Protein AF-A0A9D1RF29-F1 (afdb_monomer_lite)

Sequence (61 aa):
MLKIKSLRRANEGGIRYDVKSVRILGKDQKLPFEQSEKLFKITLPSKMNHETPICIEIDVD

pLDDT: mean 76.07, std 14.86, range [43.72, 92.25]

Radius of gyration: 12.57 Å; chains: 1; bounding box: 33×19×31 Å

InterPro domains:
  IPR013780 Glycosyl hydrolase, all-beta [G3DSA:2.60.40.1180] (1-61)

Foldseek 3Di:
DDWDFDPVPPPDWAPPWDWPFKDWPPDPDTWDWDDDSGTIDTDDDPDDDPPDDIDMDIDTD

Organism: NCBI:txid2838571

Secondary structure (DSSP, 8-state):
-EEEE--TT-TTSS--S-EEEEEETTS--B--EEEETTEEEE---SS---SSPPPEEEEE-

Structure (mmCIF, N/CA/C/O backbone):
data_AF-A0A9D1RF29-F1
#
_entry.id   AF-A0A9D1RF29-F1
#
loop_
_atom_site.group_PDB
_atom_site.id
_atom_site.type_symbol
_atom_site.label_atom_id
_atom_site.label_alt_id
_atom_site.label_comp_id
_atom_site.label_asym_id
_atom_site.label_entity_id
_atom_site.label_seq_id
_atom_site.pdbx_PDB_ins_code
_atom_site.Cartn_x
_atom_site.Cartn_y
_atom_site.Cartn_z
_atom_site.occupancy
_atom_site.B_iso_or_equiv
_atom_site.auth_seq_id
_atom_site.auth_comp_id
_atom_site.auth_asym_id
_atom_site.auth_atom_id
_atom_site.pdbx_PDB_model_num
ATOM 1 N N . MET A 1 1 ? 2.403 7.063 10.728 1.00 49.97 1 MET A N 1
ATOM 2 C CA . MET A 1 1 ? 2.812 6.787 9.330 1.00 49.97 1 MET A CA 1
ATOM 3 C C . MET A 1 1 ? 3.522 5.438 9.289 1.00 49.97 1 MET A C 1
ATOM 5 O O . MET A 1 1 ? 4.552 5.309 9.939 1.00 49.97 1 MET A O 1
ATOM 9 N N . LEU A 1 2 ? 2.968 4.437 8.596 1.00 55.91 2 LEU A N 1
ATOM 10 C CA . LEU A 1 2 ? 3.579 3.107 8.465 1.00 55.91 2 LEU A CA 1
ATOM 11 C C . LEU A 1 2 ? 4.500 3.098 7.232 1.00 55.91 2 LEU A C 1
ATOM 13 O O . LEU A 1 2 ? 4.069 3.447 6.136 1.00 55.91 2 LEU A O 1
ATOM 17 N N . LYS A 1 3 ? 5.777 2.741 7.402 1.00 56.91 3 LYS A N 1
ATOM 18 C CA . LYS A 1 3 ? 6.768 2.740 6.313 1.00 56.91 3 LYS A CA 1
ATOM 19 C C . LYS A 1 3 ? 7.277 1.324 6.072 1.00 56.91 3 LYS A C 1
ATOM 21 O O . LYS A 1 3 ? 8.063 0.821 6.871 1.00 56.91 3 LYS A O 1
ATOM 26 N N . ILE A 1 4 ? 6.879 0.716 4.955 1.00 64.50 4 ILE A N 1
ATOM 27 C CA . ILE A 1 4 ? 7.396 -0.588 4.532 1.00 64.50 4 ILE A CA 1
ATOM 28 C C . ILE A 1 4 ? 8.710 -0.336 3.783 1.00 64.50 4 ILE A C 1
ATOM 30 O O . ILE A 1 4 ? 8.745 0.173 2.664 1.00 64.50 4 ILE A O 1
ATOM 34 N N . LYS A 1 5 ? 9.836 -0.610 4.447 1.00 54.09 5 LYS A N 1
ATOM 35 C CA . LYS A 1 5 ? 11.152 -0.618 3.792 1.00 54.09 5 LYS A CA 1
ATOM 36 C C . LYS A 1 5 ? 11.272 -1.952 3.056 1.00 54.09 5 LYS A C 1
ATOM 38 O O . LYS A 1 5 ? 10.902 -2.968 3.632 1.00 54.09 5 LYS A O 1
ATOM 43 N N . SER A 1 6 ? 11.717 -1.915 1.801 1.00 52.41 6 SER A N 1
ATOM 44 C CA . SER A 1 6 ? 11.666 -3.044 0.864 1.00 52.41 6 SER A CA 1
ATOM 45 C C . SER A 1 6 ? 12.048 -4.394 1.484 1.00 52.41 6 SER A C 1
ATOM 47 O O . SER A 1 6 ? 12.938 -4.489 2.335 1.00 52.41 6 SER A O 1
ATOM 49 N N . LEU A 1 7 ? 11.380 -5.451 1.011 1.00 53.34 7 LEU A N 1
ATOM 50 C CA . LEU A 1 7 ? 11.780 -6.839 1.219 1.00 53.34 7 LEU A CA 1
ATOM 51 C C . LEU A 1 7 ? 13.206 -6.989 0.666 1.00 53.34 7 LEU A C 1
ATOM 53 O O . LEU A 1 7 ? 13.415 -7.119 -0.536 1.00 53.34 7 LEU A O 1
ATOM 57 N N . ARG A 1 8 ? 14.198 -6.898 1.559 1.00 48.31 8 ARG A N 1
ATOM 58 C CA . ARG A 1 8 ? 15.648 -6.790 1.296 1.00 48.31 8 ARG A CA 1
ATOM 59 C C . ARG A 1 8 ? 16.283 -7.972 0.536 1.00 48.31 8 ARG A C 1
ATOM 61 O O . ARG A 1 8 ? 17.500 -8.104 0.548 1.00 48.31 8 ARG A O 1
ATOM 68 N N . ARG A 1 9 ? 15.502 -8.846 -0.103 1.00 43.81 9 ARG A N 1
ATOM 69 C CA . ARG A 1 9 ? 15.995 -10.020 -0.841 1.00 43.81 9 ARG A CA 1
ATOM 70 C C . ARG A 1 9 ? 15.359 -10.225 -2.225 1.00 43.81 9 ARG A C 1
ATOM 72 O O . ARG A 1 9 ? 15.385 -11.335 -2.732 1.00 43.81 9 ARG A O 1
ATOM 79 N N . ALA A 1 10 ? 14.855 -9.171 -2.867 1.00 47.28 10 ALA A N 1
ATOM 80 C CA . ALA A 1 10 ? 14.747 -9.127 -4.331 1.00 47.28 10 ALA A CA 1
ATOM 81 C C . ALA A 1 10 ? 15.988 -8.397 -4.877 1.00 47.28 10 ALA A C 1
ATOM 83 O O . ALA A 1 10 ? 15.954 -7.208 -5.193 1.00 47.28 10 ALA A O 1
ATOM 84 N N . ASN A 1 11 ? 17.130 -9.086 -4.837 1.00 43.72 11 ASN A N 1
ATOM 85 C CA . ASN A 1 11 ? 18.413 -8.568 -5.306 1.00 43.72 11 ASN A CA 1
ATOM 86 C C . ASN A 1 11 ? 18.341 -8.276 -6.824 1.00 43.72 11 ASN A C 1
ATOM 88 O O . ASN A 1 11 ? 17.808 -9.085 -7.574 1.00 43.72 11 ASN A O 1
ATOM 92 N N . GLU A 1 12 ? 18.882 -7.123 -7.244 1.00 48.97 12 GLU A N 1
ATOM 93 C CA . GLU A 1 12 ? 19.149 -6.699 -8.641 1.00 48.97 12 GLU A CA 1
ATOM 94 C C . GLU A 1 12 ? 18.022 -6.050 -9.483 1.00 48.97 12 GLU A C 1
ATOM 96 O O . GLU A 1 12 ? 18.156 -5.937 -10.700 1.00 48.97 12 GLU A O 1
ATOM 101 N N . GLY A 1 13 ? 16.930 -5.519 -8.913 1.00 52.91 13 GLY A N 1
ATOM 102 C CA . GLY A 1 13 ? 16.030 -4.705 -9.759 1.00 52.91 13 GLY A CA 1
ATOM 103 C C . GLY A 1 13 ? 14.861 -3.955 -9.138 1.00 52.91 13 GLY A C 1
ATOM 104 O O . GLY A 1 13 ? 13.890 -3.717 -9.847 1.00 52.91 13 GLY A O 1
ATOM 105 N N . GLY A 1 14 ? 14.936 -3.584 -7.858 1.00 58.12 14 GLY A N 1
ATOM 106 C CA . GLY A 1 14 ? 13.899 -2.770 -7.214 1.00 58.12 14 GLY A CA 1
ATOM 107 C C . GLY A 1 14 ? 12.556 -3.490 -7.036 1.00 58.12 14 GLY A C 1
ATOM 108 O O . GLY A 1 14 ? 12.433 -4.696 -7.250 1.00 58.12 14 GLY A O 1
ATOM 109 N N . ILE A 1 15 ? 11.542 -2.748 -6.587 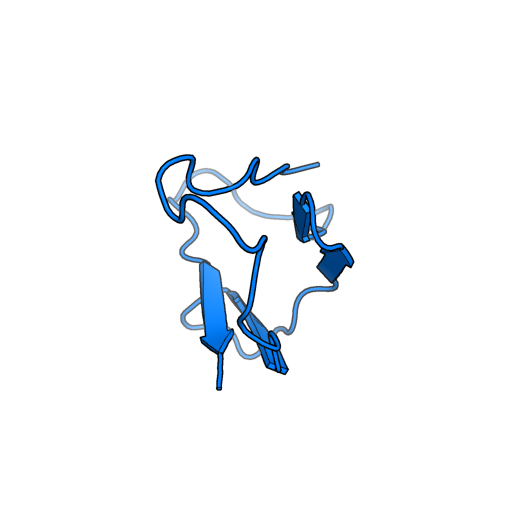1.00 62.75 15 ILE A N 1
ATOM 110 C CA . ILE A 1 15 ? 10.157 -3.239 -6.547 1.00 62.75 15 ILE A CA 1
ATOM 111 C C . ILE A 1 15 ? 9.654 -3.301 -7.996 1.00 62.75 15 ILE A C 1
ATOM 113 O O . ILE A 1 15 ? 9.304 -2.269 -8.558 1.00 62.75 15 ILE A O 1
ATOM 117 N N . ARG A 1 16 ? 9.667 -4.499 -8.595 1.00 62.91 16 ARG A N 1
ATOM 118 C CA . ARG A 1 16 ? 9.289 -4.745 -10.003 1.00 62.91 16 ARG A CA 1
ATOM 119 C C . ARG A 1 16 ? 7.789 -4.927 -10.242 1.00 62.91 16 ARG A C 1
ATOM 121 O O . ARG A 1 16 ? 7.382 -5.055 -11.387 1.00 62.91 16 ARG A O 1
ATOM 128 N N . TYR A 1 17 ? 7.001 -4.997 -9.175 1.00 70.00 17 TYR A N 1
ATOM 129 C CA . TYR A 1 17 ? 5.562 -5.215 -9.264 1.00 70.00 17 TYR A CA 1
ATOM 130 C C . TYR A 1 17 ? 4.841 -3.877 -9.360 1.00 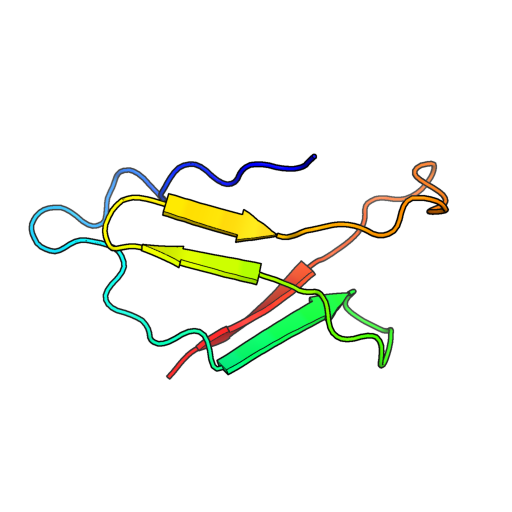70.00 17 TYR A C 1
ATOM 132 O O . TYR A 1 17 ? 5.073 -2.995 -8.526 1.00 70.00 17 TYR A O 1
ATOM 140 N N . ASP A 1 18 ? 3.948 -3.747 -10.334 1.00 76.75 18 ASP A N 1
ATOM 141 C CA . ASP A 1 18 ? 3.029 -2.619 -10.404 1.00 76.75 18 ASP A CA 1
ATOM 142 C C . ASP A 1 18 ? 1.895 -2.858 -9.408 1.00 76.75 18 ASP A C 1
ATOM 144 O O . ASP A 1 18 ? 0.986 -3.653 -9.649 1.00 76.75 18 ASP A O 1
ATOM 148 N N . VAL A 1 19 ? 1.952 -2.174 -8.262 1.00 85.06 19 VAL A N 1
ATOM 149 C CA . VAL A 1 19 ? 0.886 -2.259 -7.261 1.00 85.06 19 VAL A CA 1
ATOM 150 C C . VAL A 1 19 ? -0.376 -1.614 -7.829 1.00 85.06 19 VAL A C 1
ATOM 152 O O . VAL A 1 19 ? -0.403 -0.414 -8.107 1.00 85.06 19 VAL A O 1
ATOM 155 N N . LYS A 1 20 ? -1.447 -2.399 -7.972 1.00 88.25 20 LYS A N 1
ATOM 156 C CA . LYS A 1 20 ? -2.735 -1.926 -8.505 1.00 88.25 20 LYS A CA 1
ATOM 157 C C . LYS A 1 20 ? -3.629 -1.350 -7.434 1.00 88.25 20 LYS A C 1
ATOM 159 O O . LYS A 1 20 ? -4.324 -0.357 -7.656 1.00 88.25 20 LYS A O 1
ATOM 164 N N . SER A 1 21 ? -3.644 -1.982 -6.265 1.00 90.56 21 SER A N 1
ATOM 165 C CA . SER A 1 21 ? -4.458 -1.515 -5.157 1.00 90.56 21 SER A CA 1
ATOM 166 C C . SER A 1 21 ? -3.899 -1.930 -3.807 1.00 90.56 21 SER A C 1
ATOM 168 O O . SER A 1 21 ? -3.214 -2.939 -3.663 1.00 90.56 21 SER A O 1
ATOM 170 N N . VAL A 1 22 ? -4.225 -1.121 -2.805 1.00 91.62 22 VAL A N 1
ATOM 171 C CA . VAL A 1 22 ? -3.976 -1.417 -1.399 1.00 91.62 22 VAL A CA 1
ATOM 172 C C . VAL A 1 22 ? -5.286 -1.223 -0.663 1.00 91.62 22 VAL A C 1
ATOM 174 O O . VAL A 1 22 ? -5.938 -0.190 -0.832 1.00 91.62 22 VAL A O 1
ATOM 177 N N . ARG A 1 23 ? -5.678 -2.191 0.159 1.00 92.25 23 ARG A N 1
ATOM 178 C CA . ARG A 1 23 ? -6.881 -2.115 0.995 1.00 92.25 23 ARG A CA 1
ATOM 179 C C . ARG A 1 23 ? -6.650 -2.770 2.348 1.00 92.25 23 ARG A C 1
ATOM 181 O O . ARG A 1 23 ? -5.697 -3.522 2.540 1.00 92.25 23 ARG A O 1
ATOM 188 N N . ILE A 1 24 ? -7.513 -2.460 3.305 1.00 89.81 24 ILE A N 1
ATOM 189 C CA . ILE A 1 24 ? -7.562 -3.218 4.556 1.00 89.81 24 ILE A CA 1
ATOM 190 C C . ILE A 1 24 ? -8.339 -4.501 4.274 1.00 89.81 24 ILE A C 1
ATOM 192 O O . ILE A 1 24 ? -9.463 -4.434 3.784 1.00 89.81 24 ILE A O 1
ATOM 196 N N . LEU A 1 25 ? -7.761 -5.656 4.593 1.00 87.38 25 LEU A N 1
ATOM 197 C CA . LEU A 1 25 ? -8.418 -6.942 4.377 1.00 87.38 25 LEU A CA 1
ATOM 198 C C . LEU A 1 25 ? -9.765 -6.978 5.118 1.00 87.38 25 LEU A C 1
ATOM 200 O O . LEU A 1 25 ? -9.845 -6.635 6.299 1.00 87.38 25 LEU A O 1
ATOM 204 N N . GLY A 1 26 ? -10.827 -7.373 4.415 1.00 86.50 26 GLY A N 1
ATOM 205 C CA . GLY A 1 26 ? -12.190 -7.393 4.960 1.00 86.50 26 GLY A CA 1
ATOM 206 C C . GLY A 1 26 ? -12.880 -6.024 5.028 1.00 86.50 26 GLY A C 1
ATOM 207 O O . GLY A 1 26 ? -13.989 -5.933 5.550 1.00 86.50 26 GLY A O 1
ATOM 208 N N . LYS A 1 27 ? -12.264 -4.959 4.499 1.00 84.94 27 LYS A N 1
ATOM 209 C CA . LYS A 1 27 ? -12.907 -3.656 4.294 1.00 84.94 27 LYS A CA 1
ATOM 210 C C . LYS A 1 27 ? -12.797 -3.249 2.832 1.00 84.94 27 LYS A C 1
ATOM 212 O O . LYS A 1 27 ? -11.731 -3.339 2.237 1.00 84.94 27 LYS A O 1
AT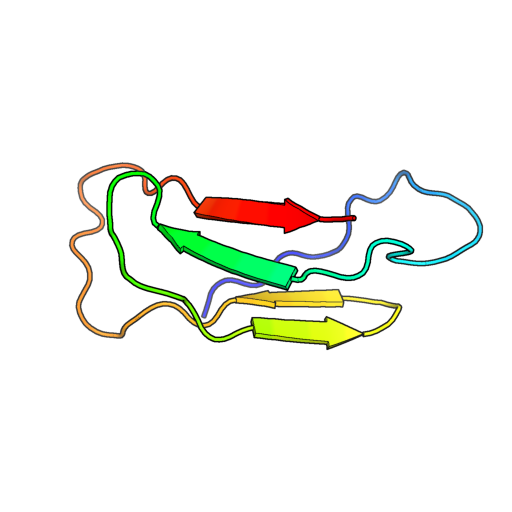OM 217 N N . ASP A 1 28 ? -13.858 -2.659 2.297 1.00 81.88 28 ASP A N 1
ATOM 218 C CA . ASP A 1 28 ? -13.852 -2.102 0.935 1.00 81.88 28 ASP A CA 1
ATOM 219 C C . ASP A 1 28 ? -13.156 -0.723 0.851 1.00 81.88 28 ASP A C 1
ATOM 221 O O . ASP A 1 28 ? -13.384 0.100 -0.033 1.00 81.88 28 ASP A O 1
ATOM 225 N N . GLN A 1 29 ? -12.301 -0.424 1.832 1.00 85.19 29 GLN A N 1
ATOM 226 C CA . GLN A 1 29 ? -11.604 0.846 1.930 1.00 85.19 29 GLN A CA 1
ATOM 227 C C . GLN A 1 29 ? -10.230 0.740 1.273 1.00 85.19 29 GLN A C 1
ATOM 229 O O . GLN A 1 29 ? -9.306 0.132 1.824 1.00 85.19 29 GLN A O 1
ATOM 234 N N . LYS A 1 30 ? -10.082 1.407 0.126 1.00 90.12 30 LYS A N 1
ATOM 235 C CA . LYS A 1 30 ? -8.779 1.610 -0.514 1.00 90.12 30 LYS A CA 1
ATOM 236 C C . LYS A 1 30 ? -7.907 2.555 0.311 1.00 90.12 30 LYS A C 1
ATOM 238 O O . LYS A 1 30 ? -8.385 3.543 0.873 1.00 90.12 30 LYS A O 1
ATOM 243 N N . LEU A 1 31 ? -6.618 2.247 0.362 1.00 90.88 31 LEU A N 1
ATOM 244 C CA . LEU A 1 31 ? -5.603 3.029 1.051 1.00 90.88 31 LEU A CA 1
ATOM 245 C C . LEU A 1 31 ? -4.728 3.772 0.038 1.00 90.88 31 LEU A C 1
ATOM 247 O O . LEU A 1 31 ? -4.274 3.163 -0.934 1.00 90.88 31 LEU A O 1
ATOM 251 N N . PRO A 1 32 ? -4.440 5.065 0.266 1.00 91.88 32 PRO A N 1
ATOM 252 C CA . PRO A 1 32 ? -3.447 5.775 -0.522 1.00 91.88 32 PRO A CA 1
ATOM 253 C C . PRO A 1 32 ? -2.067 5.149 -0.323 1.00 91.88 32 PRO A C 1
ATOM 255 O O . PRO A 1 32 ? -1.679 4.816 0.804 1.00 91.88 32 PRO A O 1
ATOM 258 N N . PHE A 1 33 ? -1.307 5.043 -1.406 1.00 89.94 33 PHE A N 1
ATOM 259 C CA . PHE A 1 33 ? 0.064 4.564 -1.364 1.00 89.94 33 PHE A CA 1
ATOM 260 C C . PHE A 1 33 ? 0.961 5.351 -2.318 1.00 89.94 33 PHE A C 1
ATOM 262 O O . PHE A 1 33 ? 0.501 5.937 -3.294 1.00 89.94 33 PHE A O 1
ATOM 269 N N . GLU A 1 34 ? 2.254 5.349 -2.015 1.00 88.12 34 GLU A N 1
ATOM 270 C CA . GLU A 1 34 ? 3.310 5.856 -2.887 1.00 88.12 34 GLU A CA 1
ATOM 271 C C . GLU A 1 34 ? 4.301 4.725 -3.146 1.00 88.12 34 GLU A C 1
ATOM 273 O O . GLU A 1 34 ? 4.777 4.084 -2.201 1.00 88.12 34 GLU A O 1
ATOM 278 N N . GLN A 1 35 ? 4.659 4.524 -4.410 1.00 83.31 35 GLN A N 1
ATOM 279 C CA . GLN A 1 35 ? 5.686 3.574 -4.816 1.00 83.31 35 GLN A CA 1
ATOM 280 C C . GLN A 1 35 ? 6.829 4.303 -5.517 1.00 83.31 35 GLN A C 1
ATOM 282 O O . GLN A 1 35 ? 6.623 5.195 -6.336 1.00 83.31 35 GLN A O 1
ATOM 287 N N . SER A 1 36 ? 8.049 3.902 -5.190 1.00 80.31 36 SER A N 1
ATOM 288 C CA . SER A 1 36 ? 9.238 4.176 -5.985 1.00 80.31 36 SER A CA 1
ATOM 289 C C . SER A 1 36 ? 10.081 2.911 -6.068 1.00 80.31 36 SER A C 1
ATOM 291 O O . SER A 1 36 ? 9.847 1.948 -5.339 1.00 80.31 36 SER A O 1
ATOM 293 N N . GLU A 1 37 ? 11.123 2.925 -6.894 1.00 72.75 37 GLU A N 1
ATOM 294 C CA . GLU A 1 37 ? 12.048 1.790 -7.027 1.00 72.75 37 GLU A CA 1
ATOM 295 C C . GLU A 1 37 ? 12.638 1.316 -5.685 1.00 72.75 37 GLU A C 1
ATOM 297 O O . GLU A 1 37 ? 13.004 0.150 -5.528 1.00 72.75 37 GLU A O 1
ATOM 302 N N . LYS A 1 38 ? 12.735 2.222 -4.701 1.00 73.88 38 LYS A N 1
ATOM 303 C CA . LYS A 1 38 ? 13.397 1.983 -3.410 1.00 73.88 38 LYS A CA 1
ATOM 304 C C . LYS A 1 38 ? 12.433 1.725 -2.258 1.00 73.88 38 LYS A C 1
ATOM 306 O O . LYS A 1 38 ? 12.857 1.188 -1.231 1.00 73.88 38 LYS A O 1
ATOM 311 N N . LEU A 1 39 ? 11.182 2.178 -2.350 1.00 77.81 39 LEU A N 1
ATOM 312 C CA . LEU A 1 39 ? 10.253 2.119 -1.225 1.00 77.81 39 LEU A CA 1
ATOM 313 C C . LEU A 1 39 ? 8.793 2.025 -1.645 1.00 77.81 39 LEU A C 1
ATOM 315 O O . 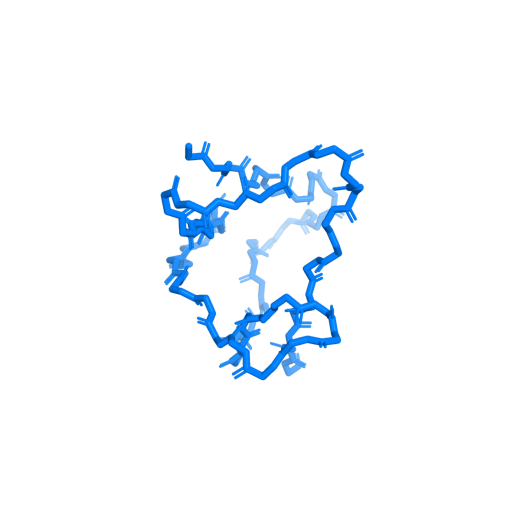LEU A 1 39 ? 8.394 2.455 -2.720 1.00 77.81 39 LEU A O 1
ATOM 319 N N . PHE A 1 40 ? 8.003 1.518 -0.708 1.00 83.94 40 PHE A N 1
ATOM 320 C CA . PHE A 1 40 ? 6.560 1.474 -0.794 1.00 83.94 40 PHE A CA 1
ATOM 321 C C . PHE A 1 40 ? 5.978 2.009 0.515 1.00 83.94 40 PHE A C 1
ATOM 323 O O . PHE A 1 40 ? 6.315 1.540 1.607 1.00 83.94 40 PHE A O 1
ATOM 330 N N . LYS A 1 41 ? 5.162 3.056 0.432 1.00 88.06 41 LYS A N 1
ATOM 331 C CA . LYS A 1 41 ? 4.538 3.695 1.595 1.00 88.06 41 LYS A CA 1
ATOM 332 C C . LYS A 1 41 ? 3.037 3.555 1.491 1.00 88.06 41 LYS A C 1
ATOM 334 O O . LYS A 1 41 ? 2.476 3.808 0.435 1.00 88.06 41 LYS A O 1
ATOM 339 N N . ILE A 1 42 ? 2.406 3.256 2.618 1.00 90.06 42 ILE A N 1
ATOM 340 C CA . ILE A 1 42 ? 0.955 3.176 2.734 1.00 90.06 42 ILE A CA 1
ATOM 341 C C . ILE A 1 42 ? 0.520 4.207 3.767 1.00 90.06 42 ILE A C 1
ATOM 343 O O . ILE A 1 42 ? 1.043 4.246 4.889 1.00 90.06 42 ILE A O 1
ATOM 347 N N . THR A 1 43 ? -0.443 5.040 3.398 1.00 89.56 43 THR A N 1
ATOM 348 C CA . THR A 1 43 ? -1.024 6.028 4.300 1.00 89.56 43 THR A CA 1
ATOM 349 C C . THR A 1 43 ? -2.240 5.421 4.979 1.00 89.56 43 THR A C 1
ATOM 351 O O . THR A 1 43 ? -3.260 5.144 4.355 1.00 89.56 43 THR A O 1
ATOM 354 N N . LEU A 1 44 ? -2.118 5.209 6.286 1.00 86.44 44 LEU A N 1
ATOM 355 C CA . LEU A 1 44 ? -3.201 4.710 7.123 1.00 86.44 44 LEU A CA 1
ATOM 356 C C . LEU A 1 44 ? -4.120 5.869 7.566 1.00 86.44 44 LEU A C 1
ATOM 358 O O . LEU A 1 44 ? -3.604 6.947 7.878 1.00 86.44 44 LEU A O 1
ATOM 362 N N . PRO A 1 45 ? -5.451 5.666 7.642 1.00 83.44 45 PRO A N 1
ATOM 363 C CA . PRO A 1 45 ? -6.385 6.638 8.206 1.00 83.44 45 PRO A CA 1
ATOM 364 C C . PRO A 1 45 ? -6.014 7.047 9.635 1.00 83.44 45 PRO A C 1
ATOM 366 O O . PRO A 1 45 ? -5.567 6.222 10.429 1.00 83.44 45 PRO A O 1
ATOM 369 N N . SER A 1 46 ? -6.250 8.314 9.979 1.00 76.56 46 SER A N 1
ATOM 370 C CA . SER A 1 46 ? -5.925 8.884 11.296 1.00 76.56 46 SER A CA 1
ATOM 371 C C . SER A 1 46 ? -6.770 8.321 12.443 1.00 76.56 46 SER A C 1
ATOM 373 O O . SER A 1 46 ? -6.312 8.297 13.582 1.00 76.56 46 SER A O 1
ATOM 375 N N . LYS A 1 47 ? -7.987 7.849 12.155 1.00 75.94 47 LYS A N 1
ATOM 376 C CA . LYS A 1 47 ? -8.849 7.140 13.106 1.00 75.94 47 LYS A CA 1
ATOM 377 C C . LYS A 1 47 ? -8.912 5.663 12.731 1.00 75.94 47 LYS A C 1
ATOM 379 O O . LYS A 1 47 ? -9.741 5.266 11.915 1.00 75.94 47 LYS A O 1
ATOM 384 N N . MET A 1 48 ? -8.051 4.852 13.339 1.00 76.19 48 MET A N 1
ATOM 385 C CA . MET A 1 48 ? -8.186 3.397 13.331 1.00 76.19 48 MET A CA 1
ATOM 386 C C . MET A 1 48 ? -8.087 2.832 14.740 1.00 76.19 48 MET A C 1
ATOM 388 O O . MET A 1 48 ? -7.305 3.309 15.558 1.00 76.19 48 MET A O 1
ATOM 392 N N . ASN A 1 49 ? -8.897 1.807 15.007 1.00 76.25 49 ASN A N 1
ATOM 393 C CA . ASN A 1 49 ? -8.727 0.986 16.193 1.00 76.25 49 ASN A CA 1
ATOM 394 C C . ASN A 1 49 ? -7.521 0.059 15.955 1.00 76.25 49 ASN A C 1
ATOM 396 O O . ASN A 1 49 ? -7.525 -0.721 15.004 1.00 76.25 49 ASN A O 1
ATOM 400 N N . HIS A 1 50 ? -6.495 0.189 16.796 1.00 73.12 50 HIS A N 1
ATOM 401 C CA . HIS A 1 50 ? -5.259 -0.596 16.745 1.00 73.12 50 HIS A CA 1
ATOM 402 C C . HIS A 1 50 ? -5.206 -1.714 17.799 1.00 73.12 50 HIS A C 1
ATOM 404 O O . HIS A 1 50 ? -4.173 -2.357 17.947 1.00 73.12 50 HIS A O 1
ATOM 410 N N . GLU A 1 51 ? -6.299 -1.958 18.527 1.00 83.19 51 GLU A N 1
ATOM 411 C CA . GLU A 1 51 ? -6.408 -3.066 19.487 1.00 83.19 51 GLU A CA 1
ATOM 412 C C . GLU A 1 51 ? -6.328 -4.431 18.796 1.00 83.19 51 GLU A C 1
ATOM 414 O O . GLU A 1 51 ? -5.937 -5.420 19.410 1.00 83.19 51 GLU A O 1
ATOM 419 N N . THR A 1 52 ? -6.671 -4.482 17.506 1.00 80.56 52 THR A N 1
ATOM 420 C CA . THR A 1 52 ? -6.588 -5.690 16.683 1.00 80.56 52 THR A CA 1
ATOM 421 C C . THR A 1 52 ? -5.543 -5.528 15.579 1.00 80.56 52 THR A C 1
ATOM 423 O O . THR A 1 52 ? -5.412 -4.440 15.005 1.00 80.56 52 THR A O 1
ATOM 426 N N . PRO A 1 53 ? -4.786 -6.593 15.252 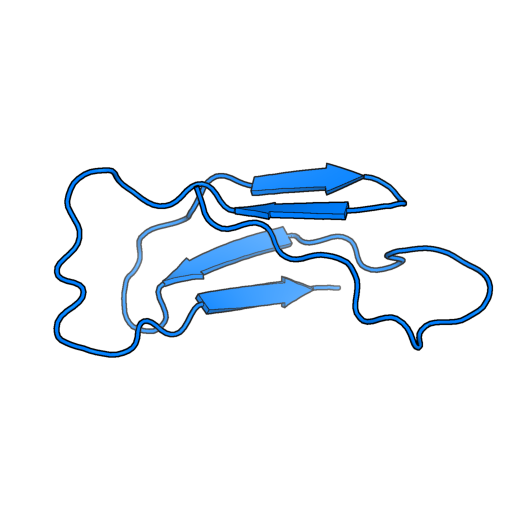1.00 85.19 53 PRO A N 1
ATOM 427 C CA . PRO A 1 53 ? -3.895 -6.585 14.102 1.00 85.19 53 PRO A CA 1
ATOM 428 C C . PRO A 1 53 ? -4.660 -6.253 12.820 1.00 85.19 53 PRO A C 1
ATOM 430 O O . PRO A 1 53 ? -5.697 -6.844 12.524 1.00 85.19 53 PRO A O 1
ATOM 433 N N . ILE A 1 54 ? -4.126 -5.311 12.048 1.00 85.38 54 ILE A N 1
ATOM 434 C CA . ILE A 1 54 ? -4.702 -4.909 10.768 1.00 85.38 54 ILE A CA 1
ATOM 435 C C . ILE A 1 54 ? -3.955 -5.646 9.664 1.00 85.38 54 ILE A C 1
ATOM 437 O O . ILE A 1 54 ? -2.742 -5.490 9.513 1.00 85.38 54 ILE A O 1
ATOM 441 N N . CYS A 1 55 ? -4.693 -6.409 8.866 1.00 88.00 55 CYS A N 1
ATOM 442 C CA . CYS A 1 55 ? -4.168 -7.032 7.661 1.00 88.00 55 CYS A CA 1
ATOM 443 C C . CYS A 1 55 ? -4.308 -6.068 6.479 1.00 88.00 55 CYS A C 1
ATOM 445 O O . CYS A 1 55 ? -5.382 -5.513 6.238 1.00 88.00 55 CYS A O 1
ATOM 447 N N . ILE A 1 56 ? -3.216 -5.873 5.745 1.00 89.50 56 ILE A N 1
ATOM 448 C CA . ILE A 1 56 ? -3.189 -5.068 4.527 1.00 89.50 56 ILE A CA 1
ATOM 449 C C . ILE A 1 56 ? -3.126 -6.014 3.339 1.00 89.50 56 ILE A C 1
ATOM 451 O O . ILE A 1 56 ? -2.230 -6.852 3.258 1.00 89.50 56 ILE A O 1
ATOM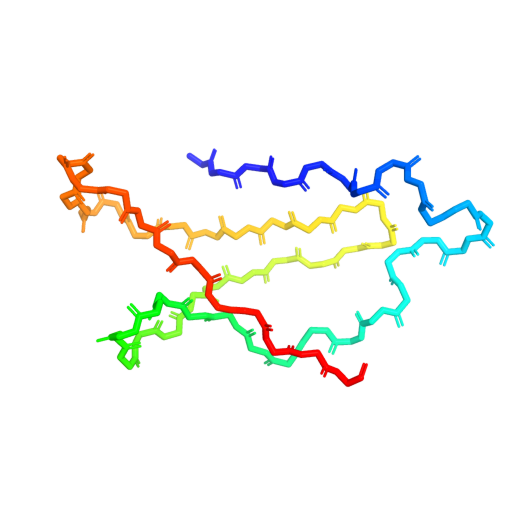 455 N N . GLU A 1 57 ? -4.076 -5.864 2.432 1.00 90.44 57 GLU A N 1
ATOM 456 C CA . GLU A 1 57 ? -4.112 -6.581 1.171 1.00 90.44 57 GLU A CA 1
ATOM 457 C C . GLU A 1 57 ? -3.497 -5.698 0.084 1.00 90.44 57 GLU A C 1
ATOM 459 O O . GLU A 1 57 ? -3.855 -4.522 -0.049 1.00 90.44 57 GLU A O 1
ATOM 464 N N . ILE A 1 58 ? -2.544 -6.261 -0.657 1.00 89.94 58 ILE A N 1
ATOM 465 C CA . ILE A 1 58 ? -1.826 -5.592 -1.741 1.00 89.94 58 ILE A CA 1
ATOM 466 C C . ILE A 1 58 ? -2.046 -6.427 -2.994 1.00 89.94 58 ILE A C 1
ATOM 468 O O . ILE A 1 58 ? -1.676 -7.598 -3.025 1.00 89.94 58 ILE A O 1
ATOM 472 N N . ASP A 1 59 ? -2.649 -5.805 -3.996 1.00 88.31 59 ASP A N 1
ATOM 473 C CA . ASP A 1 59 ? -2.896 -6.401 -5.303 1.00 88.31 59 ASP A CA 1
ATOM 474 C C . ASP A 1 59 ? -1.761 -6.013 -6.257 1.00 88.31 59 ASP A C 1
ATOM 476 O O . ASP A 1 59 ? -1.439 -4.823 -6.389 1.00 88.31 59 ASP A O 1
ATOM 480 N N . VAL A 1 60 ? -1.131 -7.016 -6.865 1.00 85.44 60 VAL A N 1
ATOM 481 C CA . VAL A 1 60 ? 0.051 -6.891 -7.727 1.00 85.44 60 VAL A CA 1
ATOM 482 C C . VAL A 1 60 ? -0.180 -7.663 -9.023 1.00 85.44 60 VAL A C 1
ATOM 484 O O . VAL A 1 60 ? -0.763 -8.745 -8.980 1.00 85.44 60 VAL A O 1
ATOM 487 N N . ASP A 1 61 ? 0.297 -7.114 -10.141 1.00 69.94 61 ASP A N 1
ATOM 488 C CA . ASP A 1 61 ? 0.425 -7.855 -11.408 1.00 69.94 61 ASP A CA 1
ATOM 489 C C . ASP A 1 61 ? 1.595 -8.853 -11.372 1.00 69.94 61 ASP A C 1
ATOM 491 O O . ASP A 1 61 ? 2.662 -8.503 -10.803 1.00 69.94 61 ASP A O 1
#